Protein AF-A0A968TQR0-F1 (afdb_monomer_lite)

Radius of gyration: 17.79 Å; chains: 1; bounding box: 45×42×53 Å

Foldseek 3Di:
DPPPQDWDWDCDDPLHIDIAGDPPSVVCVVVVCVVVPDDPDPDDDPVVVQVVQQVVCVVVVPPDGPVVVVLVQLCCVCQVVVDDLCVSQRSVSHHSVVSCVVNVVVCDPVSVVVSVVVLVPDPPRDDDD

Secondary structure (DSSP, 8-state):
------PEEE--STT--EEE--SSHHHHHHTTGGG--------SSHHHHHHHHHHHHHHTT-SS-THHHHHHHHHIIIIIS---HHHHHHHHT--HHHHHHHHGGG--HHHHHHHHHHHHT-TTPPPP-

pLDDT: mean 87.0, std 8.93, range [37.62, 97.31]

Sequence (129 aa):
MGSEILVARVTDGKTGAREVYPFYPEWVDRWQLWNKELPNLTARINQDYGERVARAFKRAGVPFAPYNLRHAYAIRISVVFKLPVAVAAAFMGHSPTVHWQTYNRWISQELHQRVYDGVLQNLDRPLSP

Structure (mmCIF, N/CA/C/O backbone):
data_AF-A0A968TQR0-F1
#
_entry.id   AF-A0A968TQR0-F1
#
loop_
_atom_site.group_PDB
_atom_site.id
_atom_site.type_symbol
_atom_site.label_atom_id
_atom_site.label_alt_id
_atom_site.label_comp_id
_atom_site.label_asym_id
_atom_site.label_entity_id
_atom_site.label_seq_id
_atom_site.pdbx_PDB_ins_code
_atom_site.Cartn_x
_atom_site.Cartn_y
_atom_site.Cartn_z
_atom_site.occupancy
_atom_site.B_iso_or_equiv
_atom_site.auth_seq_id
_atom_site.auth_comp_id
_atom_site.auth_asym_id
_atom_site.auth_atom_id
_atom_site.pdbx_PDB_model_num
ATOM 1 N N . MET A 1 1 ? -2.521 -28.435 2.497 1.00 37.62 1 MET A N 1
ATOM 2 C CA . MET A 1 1 ? -1.162 -27.854 2.498 1.00 37.62 1 MET A CA 1
ATOM 3 C C . MET A 1 1 ? -1.377 -26.355 2.584 1.00 37.62 1 MET A C 1
ATOM 5 O O . MET A 1 1 ? -2.015 -25.828 1.684 1.00 37.62 1 MET A O 1
ATOM 9 N N . GLY A 1 2 ? -1.071 -25.724 3.720 1.00 45.69 2 GLY A N 1
ATOM 10 C CA . GLY A 1 2 ? -1.377 -24.303 3.919 1.00 45.69 2 GLY A CA 1
ATOM 11 C C . GLY A 1 2 ? -0.665 -23.491 2.847 1.00 45.69 2 GLY A C 1
ATOM 12 O O . GLY A 1 2 ? 0.558 -23.547 2.776 1.00 45.69 2 GLY A O 1
ATOM 13 N N . SER A 1 3 ? -1.417 -22.832 1.968 1.00 56.38 3 SER A N 1
ATOM 14 C CA . SER A 1 3 ? -0.853 -21.958 0.945 1.00 56.38 3 SER A CA 1
ATOM 15 C C . SER A 1 3 ? -0.134 -20.823 1.664 1.00 56.38 3 SER A C 1
ATOM 17 O O . SER A 1 3 ? -0.777 -19.950 2.249 1.00 56.38 3 SER A O 1
ATOM 19 N N . GLU A 1 4 ? 1.193 -20.880 1.690 1.00 71.44 4 GLU A N 1
ATOM 20 C CA . GLU A 1 4 ? 2.019 -19.799 2.205 1.00 71.44 4 GLU A CA 1
ATOM 21 C C . GLU A 1 4 ? 1.687 -18.546 1.388 1.00 71.44 4 GLU A C 1
ATOM 23 O O . GLU A 1 4 ? 1.844 -18.520 0.166 1.00 71.44 4 GLU A O 1
ATOM 28 N N . ILE A 1 5 ? 1.109 -17.538 2.045 1.00 77.50 5 ILE A N 1
ATOM 29 C CA . ILE A 1 5 ? 0.674 -16.317 1.370 1.00 77.50 5 ILE A CA 1
ATOM 30 C C . ILE A 1 5 ? 1.921 -15.641 0.805 1.00 77.50 5 ILE A C 1
ATOM 32 O O . ILE A 1 5 ? 2.852 -15.331 1.546 1.00 77.50 5 ILE A O 1
ATOM 36 N N . LEU A 1 6 ? 1.942 -15.379 -0.504 1.00 87.06 6 LEU A N 1
ATOM 37 C CA . LEU A 1 6 ? 3.052 -14.655 -1.112 1.00 87.06 6 LEU A CA 1
ATOM 38 C C . LEU A 1 6 ? 3.046 -13.200 -0.629 1.00 87.06 6 LEU A C 1
ATOM 40 O O . LEU A 1 6 ? 2.184 -12.404 -1.008 1.00 87.06 6 LEU A O 1
ATOM 44 N N . VAL A 1 7 ? 4.036 -12.849 0.187 1.00 90.44 7 VAL A N 1
ATOM 45 C CA . VAL A 1 7 ? 4.229 -11.499 0.726 1.00 90.44 7 VAL A CA 1
ATOM 46 C C . VAL A 1 7 ? 5.345 -10.791 -0.036 1.00 90.44 7 VAL A C 1
ATOM 48 O O . VAL A 1 7 ? 6.428 -11.338 -0.253 1.00 90.44 7 VAL A O 1
ATOM 51 N N . ALA A 1 8 ? 5.102 -9.541 -0.436 1.00 90.75 8 ALA A N 1
ATOM 52 C CA . ALA A 1 8 ? 6.129 -8.727 -1.070 1.00 90.75 8 ALA A CA 1
ATOM 53 C C . ALA A 1 8 ? 7.046 -8.121 0.000 1.00 90.75 8 ALA A C 1
ATOM 55 O O . ALA A 1 8 ? 6.617 -7.301 0.814 1.00 90.75 8 ALA A O 1
ATOM 56 N N . ARG A 1 9 ? 8.327 -8.498 -0.016 1.00 91.69 9 ARG A N 1
ATOM 57 C CA . ARG A 1 9 ? 9.339 -7.942 0.887 1.00 91.69 9 ARG A CA 1
ATOM 58 C C . ARG A 1 9 ? 10.068 -6.784 0.220 1.00 91.69 9 ARG A C 1
ATOM 60 O O . ARG A 1 9 ? 10.772 -6.968 -0.769 1.00 91.69 9 ARG A O 1
ATOM 67 N N . VAL A 1 10 ? 9.927 -5.593 0.787 1.00 90.94 10 VAL A N 1
ATOM 68 C CA . VAL A 1 10 ? 10.749 -4.437 0.425 1.00 90.94 10 VAL A CA 1
ATOM 69 C C . VAL A 1 10 ? 11.997 -4.484 1.293 1.00 90.94 10 VAL A C 1
ATOM 71 O O . VAL A 1 10 ? 11.893 -4.452 2.517 1.00 90.94 10 VAL A O 1
ATOM 74 N N . THR A 1 11 ? 13.166 -4.605 0.671 1.00 89.19 11 THR A N 1
ATOM 75 C CA . THR A 1 11 ? 14.444 -4.805 1.374 1.00 89.19 11 THR A CA 1
ATOM 76 C C . THR A 1 11 ? 15.242 -3.523 1.572 1.00 89.19 11 THR A C 1
ATOM 78 O O . THR A 1 11 ? 16.122 -3.497 2.422 1.00 89.19 11 THR A O 1
ATOM 81 N N . ASP A 1 12 ? 14.940 -2.473 0.808 1.00 81.19 12 ASP A N 1
ATOM 82 C CA . ASP A 1 12 ? 15.673 -1.208 0.824 1.00 81.19 12 ASP A CA 1
ATOM 83 C C . ASP A 1 12 ? 14.733 -0.009 0.587 1.00 81.19 12 ASP A C 1
ATOM 85 O O . ASP A 1 12 ? 13.627 -0.144 0.048 1.00 81.19 12 ASP A O 1
ATOM 89 N N . GLY A 1 13 ? 15.164 1.176 1.016 1.00 80.88 13 GLY A N 1
ATOM 90 C CA . GLY A 1 13 ? 14.457 2.442 0.872 1.00 80.88 13 GLY A CA 1
ATOM 91 C C . GLY A 1 13 ? 14.548 3.333 2.112 1.00 80.88 13 GLY A C 1
ATOM 92 O O . GLY A 1 13 ? 14.951 2.913 3.192 1.00 80.88 13 GLY A O 1
ATOM 93 N N . LYS A 1 14 ? 14.093 4.586 1.967 1.00 81.69 14 LYS A N 1
ATOM 94 C CA . LYS A 1 14 ? 14.182 5.632 3.009 1.00 81.69 14 LYS A CA 1
ATOM 95 C C . LYS A 1 14 ? 13.545 5.259 4.353 1.00 81.69 14 LYS A C 1
ATOM 97 O O . LYS A 1 14 ? 13.873 5.869 5.361 1.00 81.69 14 LYS A O 1
ATOM 102 N N . THR A 1 15 ? 12.605 4.318 4.356 1.00 84.88 15 THR A N 1
ATOM 103 C CA . THR A 1 15 ? 11.826 3.923 5.538 1.00 84.88 15 THR A CA 1
ATOM 104 C C . THR A 1 15 ? 12.099 2.491 5.989 1.00 84.88 15 THR A C 1
ATOM 106 O O . THR A 1 15 ? 11.341 1.943 6.782 1.00 84.88 15 THR A O 1
ATOM 109 N N . GLY A 1 16 ? 13.202 1.904 5.513 1.00 86.81 16 GLY A N 1
ATOM 110 C CA . GLY A 1 16 ? 13.655 0.583 5.924 1.00 86.81 16 GLY A CA 1
ATOM 111 C C . GLY A 1 16 ? 12.880 -0.572 5.293 1.00 86.81 16 GLY A C 1
ATOM 112 O O . GLY A 1 16 ? 11.965 -0.398 4.472 1.00 86.81 16 GLY A O 1
ATOM 113 N N . ALA A 1 17 ? 13.300 -1.776 5.678 1.00 92.19 17 ALA A N 1
ATOM 114 C CA . ALA A 1 17 ? 12.711 -3.016 5.208 1.00 92.19 17 ALA A CA 1
ATOM 115 C C . ALA A 1 17 ? 11.314 -3.230 5.802 1.00 92.19 17 ALA A C 1
ATOM 117 O O . ALA A 1 17 ? 11.059 -2.901 6.960 1.00 92.19 17 ALA A O 1
ATOM 118 N N . ARG A 1 18 ? 10.408 -3.794 5.005 1.00 92.50 18 ARG A N 1
ATOM 119 C CA . ARG A 1 18 ? 9.033 -4.089 5.423 1.00 92.50 18 ARG A CA 1
ATOM 120 C C . ARG A 1 18 ? 8.398 -5.154 4.548 1.00 92.50 18 ARG A C 1
ATOM 122 O O . ARG A 1 18 ? 8.805 -5.376 3.407 1.00 92.50 18 ARG A O 1
ATOM 129 N N . GLU A 1 19 ? 7.350 -5.745 5.084 1.00 92.88 19 GLU A N 1
ATOM 130 C CA . GLU A 1 19 ? 6.492 -6.686 4.385 1.00 92.88 19 GLU A CA 1
ATOM 131 C C . GLU A 1 19 ? 5.202 -6.002 3.941 1.00 92.88 19 GLU A C 1
ATOM 133 O O . GLU A 1 19 ? 4.611 -5.201 4.668 1.00 92.88 19 GLU A O 1
ATOM 138 N N . VAL A 1 20 ? 4.780 -6.308 2.718 1.00 92.44 20 VAL A N 1
ATOM 139 C CA . VAL A 1 20 ? 3.566 -5.780 2.106 1.00 92.44 20 VAL A CA 1
ATOM 140 C C . VAL A 1 20 ? 2.673 -6.960 1.751 1.00 92.44 20 VAL A C 1
ATOM 142 O O . VAL A 1 20 ? 2.974 -7.741 0.846 1.00 92.44 20 VAL A O 1
ATOM 145 N N . TYR A 1 21 ? 1.585 -7.090 2.502 1.00 93.19 21 TYR A N 1
ATOM 146 C CA . TYR A 1 21 ? 0.672 -8.222 2.424 1.00 93.19 21 TYR A CA 1
ATOM 147 C C . TYR A 1 21 ? -0.373 -8.033 1.314 1.00 93.19 21 TYR A C 1
ATOM 149 O O . TYR A 1 21 ? -0.858 -6.918 1.098 1.00 93.19 21 TYR A O 1
ATOM 157 N N . PRO A 1 22 ? -0.775 -9.105 0.614 1.00 91.94 22 PRO A N 1
ATOM 158 C CA . PRO A 1 22 ? -1.880 -9.031 -0.326 1.00 91.94 22 PRO A CA 1
ATOM 159 C C . PRO A 1 22 ? -3.211 -8.996 0.434 1.00 91.94 22 PRO A C 1
ATOM 161 O O . PRO A 1 22 ? -3.645 -9.982 1.018 1.00 91.94 22 PRO A O 1
ATOM 164 N N . PHE A 1 23 ? -3.915 -7.868 0.367 1.00 92.06 23 PHE A N 1
ATOM 165 C CA . PHE A 1 23 ? -5.287 -7.724 0.882 1.00 92.06 23 PHE A CA 1
ATOM 166 C C . PHE A 1 23 ? -6.347 -8.187 -0.131 1.00 92.06 23 PHE A C 1
ATOM 168 O O . PHE A 1 23 ? -7.383 -7.551 -0.273 1.00 92.06 23 PHE A O 1
ATOM 175 N N . TYR A 1 24 ? -5.998 -9.236 -0.877 1.00 92.69 24 TYR A N 1
ATOM 176 C CA . TYR A 1 24 ? -6.795 -10.083 -1.772 1.00 92.69 24 TYR A CA 1
ATOM 177 C C . TYR A 1 24 ? -5.868 -11.241 -2.187 1.00 92.69 24 TYR A C 1
ATOM 179 O O . TYR A 1 24 ? -5.251 -11.180 -3.257 1.00 92.69 24 TYR A O 1
ATOM 187 N N . PRO A 1 25 ? -5.630 -12.230 -1.304 1.00 90.69 25 PRO A N 1
ATOM 188 C CA . PRO A 1 25 ? -4.699 -13.325 -1.580 1.00 90.69 25 PRO A CA 1
ATOM 189 C C . PRO A 1 25 ? -5.073 -14.102 -2.850 1.00 90.69 25 PRO A C 1
ATOM 191 O O . PRO A 1 25 ? -4.187 -14.550 -3.565 1.00 90.69 25 PRO A O 1
ATOM 194 N N . GLU A 1 26 ? -6.347 -14.136 -3.235 1.00 92.75 26 GLU A N 1
ATOM 195 C CA . GLU A 1 26 ? -6.810 -14.749 -4.479 1.00 92.75 26 GLU A CA 1
ATOM 196 C C . GLU A 1 26 ? -6.251 -14.080 -5.752 1.00 92.75 26 GLU A C 1
ATOM 198 O O . GLU A 1 26 ? -6.270 -14.675 -6.830 1.00 92.75 26 GLU A O 1
ATOM 203 N N . TRP A 1 27 ? -5.743 -12.842 -5.670 1.00 92.00 27 TRP A N 1
ATOM 204 C CA . TRP A 1 27 ? -5.029 -12.210 -6.788 1.00 92.00 27 TRP A CA 1
ATOM 205 C C . TRP A 1 27 ? -3.637 -12.808 -6.986 1.00 92.00 27 TRP A C 1
ATOM 207 O O . TRP A 1 27 ? -3.164 -12.869 -8.121 1.00 92.00 27 TRP A O 1
ATOM 217 N N . VAL A 1 28 ? -2.998 -13.270 -5.905 1.00 90.50 28 VAL A N 1
ATOM 218 C CA . VAL A 1 28 ? -1.732 -14.011 -5.980 1.00 90.50 28 VAL A CA 1
ATOM 219 C C . VAL A 1 28 ? -1.942 -15.277 -6.799 1.00 90.50 28 VAL A C 1
ATOM 221 O O . VAL A 1 28 ? -1.164 -15.529 -7.719 1.00 90.50 28 VAL A O 1
ATOM 224 N N . ASP A 1 29 ? -3.028 -16.000 -6.516 1.00 90.12 29 ASP A N 1
ATOM 225 C CA . ASP A 1 29 ? -3.395 -17.225 -7.225 1.00 90.12 29 ASP A CA 1
ATOM 226 C C . ASP A 1 29 ? -3.761 -16.960 -8.680 1.00 90.12 29 ASP A C 1
ATOM 228 O O . ASP A 1 29 ? -3.209 -17.572 -9.595 1.00 90.12 29 ASP A O 1
ATOM 232 N N . ARG A 1 30 ? -4.656 -15.992 -8.910 1.00 92.69 30 ARG A N 1
ATOM 233 C CA . ARG A 1 30 ? -5.154 -15.649 -10.247 1.00 92.69 30 ARG A CA 1
ATOM 234 C C . ARG A 1 30 ? -4.039 -15.250 -11.209 1.00 92.69 30 ARG A C 1
ATOM 236 O O . ARG A 1 30 ? -4.136 -15.541 -12.397 1.00 92.69 30 ARG A O 1
ATOM 243 N N . TRP A 1 31 ? -3.026 -14.545 -10.717 1.00 90.31 31 TRP A N 1
ATOM 244 C CA . TRP A 1 31 ? -1.908 -14.069 -11.533 1.00 90.31 31 TRP A CA 1
ATOM 245 C C . TRP A 1 31 ? -0.645 -14.912 -11.376 1.00 90.31 31 TRP A C 1
ATOM 247 O O . TRP A 1 31 ? 0.386 -14.546 -11.932 1.00 90.31 31 TRP A O 1
ATOM 257 N N . GLN A 1 32 ? -0.718 -16.014 -10.622 1.00 91.88 32 GLN A N 1
ATOM 258 C CA . GLN A 1 32 ? 0.388 -16.939 -10.377 1.00 91.88 32 GLN A CA 1
ATOM 259 C C . GLN A 1 32 ? 1.686 -16.219 -9.984 1.00 91.88 32 GLN A C 1
ATOM 261 O O . GLN A 1 32 ? 2.767 -16.492 -10.507 1.00 91.88 32 GLN A O 1
ATOM 266 N N . LEU A 1 33 ? 1.587 -15.255 -9.062 1.00 89.50 33 LEU A N 1
ATOM 267 C CA . LEU A 1 33 ? 2.684 -14.320 -8.778 1.00 89.50 33 LEU A CA 1
ATOM 268 C C . LEU A 1 33 ? 3.950 -15.004 -8.224 1.00 89.50 33 LEU A C 1
ATOM 270 O O . LEU A 1 33 ? 5.034 -14.417 -8.261 1.00 89.50 33 LEU A O 1
ATOM 274 N N . TRP A 1 34 ? 3.847 -16.250 -7.751 1.00 89.75 34 TRP A N 1
ATOM 275 C CA . TRP A 1 34 ? 4.991 -17.074 -7.345 1.00 89.75 34 TRP A CA 1
ATOM 276 C C . TRP A 1 34 ? 5.940 -17.414 -8.501 1.00 89.75 34 TRP A C 1
ATOM 278 O O . TRP A 1 34 ? 7.120 -17.651 -8.245 1.00 89.75 34 TRP A O 1
ATOM 288 N N . ASN A 1 35 ? 5.471 -17.377 -9.755 1.00 90.75 35 ASN A N 1
ATOM 289 C CA . ASN A 1 35 ? 6.307 -17.607 -10.938 1.00 90.75 35 ASN A CA 1
ATOM 290 C C . ASN A 1 35 ? 7.340 -16.486 -11.152 1.00 90.75 35 ASN A C 1
ATOM 292 O O . ASN A 1 35 ? 8.348 -16.706 -11.816 1.00 90.75 35 ASN A O 1
ATOM 296 N N . LYS A 1 36 ? 7.118 -15.295 -10.567 1.00 86.44 36 LYS A N 1
ATOM 297 C CA . LYS A 1 36 ? 8.023 -14.131 -10.643 1.00 86.44 36 LYS A CA 1
ATOM 298 C C . LYS A 1 36 ? 8.457 -13.792 -12.076 1.00 86.44 36 LYS A C 1
ATOM 300 O O . LYS A 1 36 ? 9.627 -13.501 -12.323 1.00 86.44 36 LYS A O 1
ATOM 305 N N . GLU A 1 37 ? 7.510 -13.772 -13.011 1.00 88.94 37 GLU A N 1
ATOM 306 C CA . GLU A 1 37 ? 7.733 -13.303 -14.384 1.00 88.94 37 GLU A CA 1
ATOM 307 C C . GLU A 1 37 ? 7.932 -11.778 -14.406 1.00 88.94 37 GLU A C 1
ATOM 309 O O . GLU A 1 37 ? 7.029 -10.990 -14.690 1.00 88.94 37 GLU A O 1
ATOM 314 N N . LEU A 1 38 ? 9.129 -11.342 -14.014 1.00 84.44 38 LEU A N 1
ATOM 315 C CA . LEU A 1 38 ? 9.484 -9.933 -13.910 1.00 84.44 38 LEU A CA 1
ATOM 316 C C . LEU A 1 38 ? 10.058 -9.421 -15.240 1.00 84.44 38 LEU A C 1
ATOM 318 O O . LEU A 1 38 ? 10.828 -10.126 -15.897 1.00 84.44 38 LEU A O 1
ATOM 322 N N . PRO A 1 39 ? 9.748 -8.173 -15.639 1.00 82.88 39 PRO A N 1
ATOM 323 C CA . PRO A 1 39 ? 10.393 -7.563 -16.793 1.00 82.88 39 PRO A CA 1
ATOM 324 C C . PRO A 1 39 ? 11.891 -7.386 -16.525 1.00 82.88 39 PRO A C 1
ATOM 326 O O . PRO A 1 39 ? 12.306 -7.189 -15.383 1.00 82.88 39 PRO A O 1
ATOM 329 N N . ASN A 1 40 ? 12.708 -7.378 -17.580 1.00 83.38 40 ASN A N 1
ATOM 330 C CA . ASN A 1 40 ? 14.142 -7.139 -17.431 1.00 83.38 40 ASN A CA 1
ATOM 331 C C . ASN A 1 40 ? 14.405 -5.730 -16.856 1.00 83.38 40 ASN A C 1
ATOM 333 O O . ASN A 1 40 ? 14.125 -4.706 -17.492 1.00 83.38 40 ASN A O 1
ATOM 337 N N . LEU A 1 41 ? 14.920 -5.682 -15.628 1.00 80.38 41 LEU A N 1
ATOM 338 C CA . LEU A 1 41 ? 15.134 -4.458 -14.863 1.00 80.38 41 LEU A CA 1
ATOM 339 C C . LEU A 1 41 ? 16.509 -3.867 -15.199 1.00 80.38 41 LEU A C 1
ATOM 341 O O . LEU A 1 41 ? 17.515 -4.225 -14.602 1.00 80.38 41 LEU A O 1
ATOM 345 N N . THR A 1 42 ? 16.561 -2.943 -16.164 1.00 83.94 42 THR A N 1
ATOM 346 C CA . THR A 1 42 ? 17.825 -2.290 -16.578 1.00 83.94 42 THR A CA 1
ATOM 347 C C . THR A 1 42 ? 17.994 -0.857 -16.060 1.00 83.94 42 THR A C 1
ATOM 349 O O . THR A 1 42 ? 18.901 -0.142 -16.485 1.00 83.94 42 THR A O 1
ATOM 352 N N . ALA A 1 43 ? 17.106 -0.397 -15.179 1.00 85.44 43 ALA A N 1
ATOM 353 C CA . ALA A 1 43 ? 17.185 0.932 -14.576 1.00 85.44 43 ALA A CA 1
ATOM 354 C C . ALA A 1 43 ? 18.183 0.957 -13.406 1.00 85.44 43 ALA A C 1
ATOM 356 O O . ALA A 1 43 ? 18.303 -0.012 -12.657 1.00 85.44 43 ALA A O 1
ATOM 357 N N . ARG A 1 44 ? 18.894 2.080 -13.244 1.00 83.94 44 ARG A N 1
ATOM 358 C CA . ARG A 1 44 ? 19.928 2.240 -12.202 1.00 83.94 44 ARG A CA 1
ATOM 359 C C . ARG A 1 44 ? 19.452 3.046 -10.998 1.00 83.94 44 ARG A C 1
ATOM 361 O O . ARG A 1 44 ? 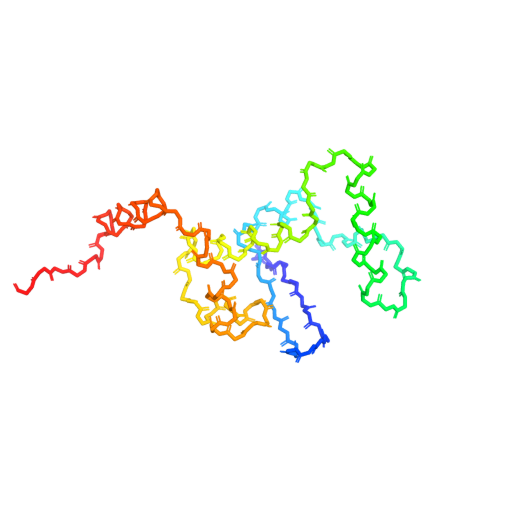19.987 2.876 -9.910 1.00 83.94 44 ARG A O 1
ATOM 368 N N . ILE A 1 45 ? 18.444 3.899 -11.185 1.00 88.81 45 ILE A N 1
ATOM 369 C CA . ILE A 1 45 ? 17.862 4.730 -10.127 1.00 88.81 45 ILE A CA 1
ATOM 370 C C . ILE A 1 45 ? 16.340 4.566 -10.070 1.00 88.81 45 ILE A C 1
ATOM 372 O O . ILE A 1 45 ? 15.688 4.303 -11.080 1.00 88.81 45 ILE A O 1
ATOM 376 N N . ASN A 1 46 ? 15.755 4.762 -8.885 1.00 86.25 46 ASN A N 1
ATOM 377 C CA . ASN A 1 46 ? 14.311 4.602 -8.642 1.00 86.25 46 ASN A CA 1
ATOM 378 C C . ASN A 1 46 ? 13.426 5.473 -9.550 1.00 86.25 46 ASN A C 1
ATOM 380 O O . ASN A 1 46 ? 12.315 5.074 -9.898 1.00 86.25 46 ASN A O 1
ATOM 384 N N . GLN A 1 47 ? 13.919 6.644 -9.958 1.00 88.69 47 GLN A N 1
ATOM 385 C CA . GLN A 1 47 ? 13.206 7.536 -10.872 1.00 88.69 47 GLN A CA 1
ATOM 386 C C . GLN A 1 47 ? 12.973 6.885 -12.245 1.00 88.69 47 GLN A C 1
ATOM 388 O O . GLN A 1 47 ? 11.849 6.914 -12.746 1.00 88.69 47 GLN A O 1
ATOM 393 N N . ASP A 1 48 ? 13.990 6.223 -12.804 1.00 91.12 48 ASP A N 1
ATOM 394 C CA . ASP A 1 48 ? 13.898 5.535 -14.097 1.00 91.12 48 ASP A CA 1
ATOM 395 C C . ASP A 1 48 ? 12.880 4.393 -14.052 1.00 91.12 48 ASP A C 1
ATOM 397 O O . ASP A 1 48 ? 12.138 4.174 -15.011 1.00 91.12 48 ASP A O 1
ATOM 401 N N . TYR A 1 49 ? 12.823 3.663 -12.931 1.00 89.44 49 TYR A N 1
ATOM 402 C CA . TYR A 1 49 ? 11.807 2.633 -12.719 1.00 89.44 49 TYR A CA 1
ATOM 403 C C . TYR A 1 49 ? 10.402 3.235 -12.790 1.00 89.44 49 TYR A C 1
ATOM 405 O O . TYR A 1 49 ? 9.563 2.743 -13.545 1.00 89.44 49 TYR A O 1
ATOM 413 N N . GLY A 1 50 ? 10.161 4.330 -12.062 1.00 90.25 50 GLY A N 1
ATOM 414 C CA . GLY A 1 50 ? 8.873 5.026 -12.074 1.00 90.25 50 GLY A CA 1
ATOM 415 C C . GLY A 1 50 ? 8.467 5.486 -13.475 1.00 90.25 50 GLY A C 1
ATOM 416 O O . GLY A 1 50 ? 7.343 5.229 -13.915 1.00 90.25 50 GLY A O 1
ATOM 417 N N . GLU A 1 51 ? 9.393 6.100 -14.212 1.00 91.31 51 GLU A N 1
ATOM 418 C CA . GLU A 1 51 ? 9.132 6.575 -15.569 1.00 91.31 51 GLU A CA 1
ATOM 419 C C . GLU A 1 51 ? 8.825 5.425 -16.541 1.00 91.31 51 GLU A C 1
ATOM 421 O O . GLU A 1 51 ? 7.876 5.496 -17.328 1.00 91.31 51 GLU A O 1
ATOM 426 N N . ARG A 1 52 ? 9.589 4.330 -16.483 1.00 92.12 52 ARG A N 1
ATOM 427 C CA . ARG A 1 52 ? 9.382 3.166 -17.357 1.00 92.12 52 ARG A CA 1
ATOM 428 C C . ARG A 1 52 ? 8.034 2.498 -17.118 1.00 92.12 52 ARG A C 1
ATOM 430 O O . ARG A 1 52 ? 7.366 2.148 -18.093 1.00 92.12 52 ARG A O 1
ATOM 437 N N . VAL A 1 53 ? 7.615 2.366 -15.859 1.00 92.56 53 VAL A N 1
ATOM 438 C CA . VAL A 1 53 ? 6.290 1.828 -15.514 1.00 92.56 53 VAL A CA 1
ATOM 439 C C . VAL A 1 53 ? 5.189 2.759 -16.030 1.00 92.56 53 VAL A C 1
ATOM 441 O O . VAL A 1 53 ? 4.238 2.288 -16.651 1.00 92.56 53 VAL A O 1
ATOM 444 N N . ALA A 1 54 ? 5.336 4.080 -15.878 1.00 93.56 54 ALA A N 1
ATOM 445 C CA . ALA A 1 54 ? 4.371 5.044 -16.412 1.00 93.56 54 ALA A CA 1
ATOM 446 C C . ALA A 1 54 ? 4.249 4.962 -17.946 1.00 93.56 54 ALA A C 1
ATOM 448 O O . ALA A 1 54 ? 3.142 4.932 -18.487 1.00 93.56 54 ALA A O 1
ATOM 449 N N . ARG A 1 55 ? 5.377 4.845 -18.662 1.00 93.56 55 ARG A N 1
ATOM 450 C CA . ARG A 1 55 ? 5.383 4.635 -20.120 1.00 93.56 55 ARG A CA 1
ATOM 451 C C . ARG A 1 55 ? 4.729 3.306 -20.509 1.00 93.56 55 ARG A C 1
ATOM 453 O O . ARG A 1 55 ? 4.020 3.264 -21.510 1.00 93.56 55 ARG A O 1
ATOM 460 N N . ALA A 1 56 ? 4.951 2.234 -19.745 1.00 93.00 56 ALA A N 1
ATOM 461 C CA . ALA A 1 56 ? 4.318 0.938 -19.988 1.00 93.00 56 ALA A CA 1
ATOM 462 C C . ALA A 1 56 ? 2.791 1.010 -19.841 1.00 93.00 56 ALA A C 1
ATOM 464 O O . ALA A 1 56 ? 2.084 0.535 -20.724 1.00 93.00 56 ALA A O 1
ATOM 465 N N . PHE A 1 57 ? 2.290 1.684 -18.802 1.00 95.50 57 PHE A N 1
ATOM 466 C CA . PHE A 1 57 ? 0.854 1.915 -18.604 1.00 95.50 57 PHE A CA 1
ATOM 467 C C . PHE A 1 57 ? 0.239 2.674 -19.777 1.00 95.50 57 PHE A C 1
ATOM 469 O O . PHE A 1 57 ? -0.787 2.259 -20.310 1.00 95.50 57 PHE A O 1
ATOM 476 N N . LYS A 1 58 ? 0.913 3.737 -20.235 1.00 95.69 58 LYS A N 1
ATOM 477 C CA . LYS A 1 58 ? 0.469 4.506 -21.401 1.00 95.69 58 LYS A CA 1
ATOM 478 C C . LYS A 1 58 ? 0.411 3.646 -22.667 1.00 95.69 58 LYS A C 1
ATOM 480 O O . LYS A 1 58 ? -0.581 3.707 -23.382 1.00 95.69 58 LYS A O 1
ATOM 485 N N . ARG A 1 59 ? 1.442 2.833 -22.940 1.00 96.06 59 ARG A N 1
ATOM 486 C CA . ARG A 1 59 ? 1.451 1.914 -24.098 1.00 96.06 59 ARG A CA 1
ATOM 487 C C . ARG A 1 59 ? 0.337 0.870 -24.027 1.00 96.06 59 ARG A C 1
ATOM 489 O O . ARG A 1 59 ? -0.209 0.514 -25.060 1.00 96.06 59 ARG A O 1
ATOM 496 N N . ALA A 1 60 ? 0.010 0.405 -22.826 1.00 96.00 60 ALA A N 1
ATOM 497 C CA . ALA A 1 60 ? -1.065 -0.551 -22.587 1.00 96.00 60 ALA A CA 1
ATOM 498 C C . ALA A 1 60 ? -2.469 0.091 -22.550 1.00 96.00 60 ALA A C 1
ATOM 500 O O . ALA A 1 60 ? -3.442 -0.609 -22.294 1.00 96.00 60 ALA A O 1
ATOM 501 N N . GLY A 1 61 ? -2.594 1.407 -22.770 1.00 97.25 61 GLY A N 1
ATOM 502 C CA . GLY A 1 61 ? -3.884 2.104 -22.746 1.00 97.25 61 GLY A CA 1
ATOM 503 C C . GLY A 1 61 ? -4.524 2.197 -21.356 1.00 97.25 61 GLY A C 1
ATOM 504 O O . GLY A 1 61 ? -5.730 2.406 -21.250 1.00 97.25 61 GLY A O 1
ATOM 505 N N . VAL A 1 62 ? -3.746 2.041 -20.281 1.00 97.31 62 VAL A N 1
ATOM 506 C CA . VAL A 1 62 ? -4.267 2.113 -18.910 1.00 97.31 62 VAL A CA 1
ATOM 507 C C . VAL A 1 62 ? -4.656 3.564 -18.590 1.00 97.31 62 VAL A C 1
ATOM 509 O O . VAL A 1 62 ? -3.806 4.453 -18.695 1.00 97.31 62 VAL A O 1
ATOM 512 N N . PRO A 1 63 ? -5.902 3.839 -18.157 1.00 96.12 63 PRO A N 1
ATOM 513 C CA . PRO A 1 63 ? -6.424 5.205 -18.042 1.00 96.12 63 PRO A CA 1
ATOM 514 C C . PRO A 1 63 ? -5.989 5.934 -16.758 1.00 96.12 63 PRO A C 1
ATOM 516 O O . PRO A 1 63 ? -6.550 6.967 -16.403 1.00 96.12 63 PRO A O 1
ATOM 519 N N . PHE A 1 64 ? -5.011 5.405 -16.021 1.00 95.00 64 PHE A N 1
ATOM 520 C CA . PHE A 1 64 ? -4.545 5.972 -14.759 1.00 95.00 64 PHE A CA 1
ATOM 521 C C . PHE A 1 64 ? -3.036 5.804 -14.580 1.00 95.00 64 PHE A C 1
ATOM 523 O O . PHE A 1 64 ? -2.412 4.927 -15.171 1.00 95.00 64 PHE A O 1
ATOM 530 N N . ALA A 1 65 ? -2.438 6.640 -13.730 1.00 93.38 65 ALA A N 1
ATOM 531 C CA . ALA A 1 65 ? -1.017 6.552 -13.415 1.00 93.38 65 ALA A CA 1
ATOM 532 C C . ALA A 1 65 ? -0.722 5.366 -12.473 1.00 93.38 65 ALA A C 1
ATOM 534 O O . ALA A 1 65 ? -1.520 5.101 -11.572 1.00 93.38 65 ALA A O 1
ATOM 535 N N . PRO A 1 66 ? 0.452 4.713 -12.568 1.00 93.94 66 PRO A N 1
ATOM 536 C CA . PRO A 1 66 ? 0.829 3.608 -11.677 1.00 93.94 66 PRO A CA 1
ATOM 537 C C . PRO A 1 66 ? 0.731 3.950 -10.185 1.00 93.94 66 PRO A C 1
ATOM 539 O O . PRO A 1 66 ? 0.352 3.113 -9.369 1.00 93.94 66 PRO A O 1
ATOM 542 N N . TYR A 1 67 ? 1.015 5.204 -9.821 1.00 91.56 67 TYR A N 1
ATOM 543 C CA . TYR A 1 67 ? 0.926 5.677 -8.438 1.00 91.56 67 TYR A CA 1
ATOM 544 C C . TYR A 1 67 ? -0.503 5.591 -7.866 1.00 91.56 67 TYR A C 1
ATOM 546 O O . TYR A 1 67 ? -0.680 5.401 -6.663 1.00 91.56 67 TYR A O 1
ATOM 554 N N . ASN A 1 68 ? -1.534 5.600 -8.718 1.00 92.12 68 ASN A N 1
ATOM 555 C CA . ASN A 1 68 ? -2.918 5.391 -8.292 1.00 92.12 68 ASN A CA 1
ATOM 556 C C . ASN A 1 68 ? -3.150 3.976 -7.746 1.00 92.12 68 ASN A C 1
ATOM 558 O O . ASN A 1 68 ? -3.987 3.811 -6.865 1.00 92.12 68 ASN A O 1
ATOM 562 N N . LEU A 1 69 ? -2.378 2.966 -8.172 1.00 93.25 69 LEU A N 1
ATOM 563 C CA . LEU A 1 69 ? -2.442 1.627 -7.572 1.00 93.25 69 LEU A CA 1
ATOM 564 C C . LEU A 1 69 ? -1.934 1.632 -6.129 1.00 93.25 69 LEU A C 1
ATOM 566 O O . LEU A 1 69 ? -2.520 0.975 -5.268 1.00 93.25 69 LEU A O 1
ATOM 570 N N . ARG A 1 70 ? -0.891 2.424 -5.841 1.00 92.00 70 ARG A N 1
ATOM 571 C CA . ARG A 1 70 ? -0.420 2.645 -4.467 1.00 92.00 70 ARG A CA 1
ATOM 572 C C . ARG A 1 70 ? -1.502 3.328 -3.634 1.00 92.00 70 ARG A C 1
ATOM 574 O O . ARG A 1 70 ? -1.715 2.927 -2.492 1.00 92.00 70 ARG A O 1
ATOM 581 N N . HIS A 1 71 ? -2.212 4.309 -4.198 1.00 90.62 71 HIS A N 1
ATOM 582 C CA . HIS A 1 71 ? -3.348 4.927 -3.513 1.00 90.62 71 HIS A CA 1
ATOM 583 C C . HIS A 1 71 ? -4.499 3.949 -3.262 1.00 90.62 71 HIS A C 1
ATOM 585 O O . HIS A 1 71 ? -4.995 3.871 -2.139 1.00 90.62 71 HIS A O 1
ATOM 591 N N . ALA A 1 72 ? -4.872 3.152 -4.261 1.00 91.31 72 ALA A N 1
ATOM 592 C CA . ALA A 1 72 ? -5.911 2.140 -4.125 1.00 91.31 72 ALA A CA 1
ATOM 593 C C . ALA A 1 72 ? -5.559 1.097 -3.054 1.00 91.31 72 ALA A C 1
ATOM 595 O O . ALA A 1 72 ? -6.426 0.705 -2.278 1.00 91.31 72 ALA A O 1
ATOM 596 N N . TYR A 1 73 ? -4.290 0.681 -2.968 1.00 93.31 73 TYR A N 1
ATOM 597 C CA . TYR A 1 73 ? -3.823 -0.211 -1.908 1.00 93.31 73 TYR A CA 1
ATOM 598 C C . TYR A 1 73 ? -3.980 0.420 -0.517 1.00 93.31 73 TYR A C 1
ATOM 600 O O . TYR A 1 73 ? -4.555 -0.211 0.362 1.00 93.31 73 TYR A O 1
ATOM 608 N N . ALA A 1 74 ? -3.559 1.675 -0.332 1.00 92.25 74 ALA A N 1
ATOM 609 C CA . ALA A 1 74 ? -3.694 2.384 0.943 1.00 92.25 74 ALA A CA 1
ATOM 610 C C . ALA A 1 74 ? -5.147 2.480 1.427 1.00 92.25 74 ALA A C 1
ATOM 612 O O . ALA A 1 74 ? -5.454 2.175 2.578 1.00 92.25 74 ALA A O 1
ATOM 613 N N . ILE A 1 75 ? -6.048 2.884 0.529 1.00 88.62 75 ILE A N 1
ATOM 614 C CA . ILE A 1 75 ? -7.475 3.025 0.832 1.00 88.62 75 ILE A CA 1
ATOM 615 C C . ILE A 1 75 ? -8.081 1.654 1.134 1.00 88.62 75 ILE A C 1
ATOM 617 O O . ILE A 1 75 ? -8.842 1.516 2.089 1.00 88.62 75 ILE A O 1
ATOM 621 N N . ARG A 1 76 ? -7.714 0.624 0.361 1.00 90.75 76 ARG A N 1
ATOM 622 C CA . ARG A 1 76 ? -8.171 -0.748 0.588 1.00 90.75 76 ARG A CA 1
ATOM 623 C C . ARG A 1 76 ? -7.827 -1.208 1.999 1.00 90.75 76 ARG A C 1
ATOM 625 O O . ARG A 1 76 ? -8.730 -1.587 2.737 1.00 90.75 76 ARG A O 1
ATOM 632 N N . ILE A 1 77 ? -6.558 -1.136 2.392 1.00 92.94 77 ILE A N 1
ATOM 633 C CA . ILE A 1 77 ? -6.140 -1.637 3.705 1.00 92.94 77 ILE A CA 1
ATOM 634 C C . ILE A 1 77 ? -6.749 -0.813 4.847 1.00 92.94 77 ILE A C 1
ATOM 636 O O . ILE A 1 77 ? -7.272 -1.387 5.796 1.00 92.94 77 ILE A O 1
ATOM 640 N N . SER A 1 78 ? -6.756 0.521 4.743 1.00 89.19 78 SER A N 1
ATOM 641 C CA . SER A 1 78 ? -7.235 1.391 5.825 1.00 89.19 78 SER A CA 1
ATOM 642 C C . SER A 1 78 ? -8.753 1.415 5.956 1.00 89.19 78 SER A C 1
ATOM 644 O O . SER A 1 78 ? -9.254 1.541 7.067 1.00 89.19 78 SER A O 1
ATOM 646 N N . VAL A 1 79 ? -9.490 1.320 4.848 1.00 83.94 79 VAL A N 1
ATOM 647 C CA . VAL A 1 79 ? -10.935 1.574 4.859 1.00 83.94 79 VAL A CA 1
ATOM 648 C C . VAL A 1 79 ? -11.763 0.340 4.555 1.00 83.94 79 VAL A C 1
ATOM 650 O O . VAL A 1 79 ? -12.709 0.055 5.281 1.00 83.94 79 VAL A O 1
ATOM 653 N N . VAL A 1 80 ? -11.409 -0.412 3.511 1.00 85.75 80 VAL A N 1
ATOM 654 C CA . VAL A 1 80 ? -12.159 -1.625 3.145 1.00 85.75 80 VAL A CA 1
ATOM 655 C C . VAL A 1 80 ? -11.912 -2.719 4.181 1.00 85.75 80 VAL A C 1
ATOM 657 O O . VAL A 1 80 ? -12.858 -3.292 4.708 1.00 85.75 80 VAL A O 1
ATOM 660 N N . PHE A 1 81 ? -10.644 -2.946 4.530 1.00 89.38 81 PHE A N 1
ATOM 661 C CA . PHE A 1 81 ? -10.244 -3.915 5.556 1.00 89.38 81 PHE A CA 1
ATOM 662 C C . PHE A 1 81 ? -10.133 -3.309 6.960 1.00 89.38 81 PHE A C 1
ATOM 664 O O . PHE A 1 81 ? -9.827 -4.026 7.908 1.00 89.38 81 PHE A O 1
ATOM 671 N N . LYS A 1 82 ? -10.419 -2.007 7.104 1.00 87.75 82 LYS A N 1
ATOM 672 C CA . LYS A 1 82 ? -10.529 -1.298 8.390 1.00 87.75 82 LYS A CA 1
ATOM 673 C C . LYS A 1 82 ? -9.283 -1.416 9.284 1.00 87.75 82 LYS A C 1
ATOM 675 O O . LYS A 1 82 ? -9.402 -1.420 10.509 1.00 87.75 82 LYS A O 1
ATOM 680 N N . LEU A 1 83 ? -8.081 -1.508 8.703 1.00 90.62 83 LEU A N 1
ATOM 681 C CA . LEU A 1 83 ? -6.856 -1.538 9.505 1.00 90.62 83 LEU A CA 1
ATOM 682 C C . LEU A 1 83 ? -6.640 -0.201 10.225 1.00 90.62 83 LEU A C 1
ATOM 684 O O . LEU A 1 83 ? -6.837 0.857 9.617 1.00 90.62 83 LEU A O 1
ATOM 688 N N . PRO A 1 84 ? -6.115 -0.220 11.466 1.00 91.06 84 PRO A N 1
ATOM 689 C CA . PRO A 1 84 ? -5.660 0.995 12.123 1.00 91.06 84 PRO A CA 1
ATOM 690 C C . PRO A 1 84 ? -4.658 1.747 11.242 1.00 91.06 84 PRO A C 1
ATOM 692 O O . PRO A 1 84 ? -3.751 1.144 10.660 1.00 91.06 84 PRO A O 1
ATOM 695 N N . VAL A 1 85 ? -4.784 3.076 11.177 1.00 89.62 85 VAL A N 1
ATOM 696 C CA . VAL A 1 85 ? -3.940 3.934 10.322 1.00 89.62 85 VAL A CA 1
ATOM 697 C C . VAL A 1 85 ? -2.450 3.693 10.565 1.00 89.62 85 VAL A C 1
ATOM 699 O O . VAL A 1 85 ? -1.683 3.669 9.610 1.00 89.62 85 VAL A O 1
ATOM 702 N N . ALA A 1 86 ? -2.040 3.457 11.814 1.00 91.31 86 ALA A N 1
ATOM 703 C CA . ALA A 1 86 ? -0.650 3.157 12.147 1.00 91.31 86 ALA A CA 1
ATOM 704 C C . ALA A 1 86 ? -0.144 1.858 11.495 1.00 91.31 86 ALA A C 1
ATOM 706 O O . ALA A 1 86 ? 0.955 1.838 10.943 1.00 91.31 86 ALA A O 1
ATOM 707 N N . VAL A 1 87 ? -0.960 0.799 11.493 1.00 92.62 87 VAL A N 1
ATOM 708 C CA . VAL A 1 87 ? -0.621 -0.490 10.868 1.00 92.62 87 VAL A CA 1
ATOM 709 C C . VAL A 1 87 ? -0.578 -0.343 9.347 1.00 92.62 87 VAL A C 1
ATOM 711 O O . VAL A 1 87 ? 0.385 -0.753 8.701 1.00 92.62 87 VAL A O 1
ATOM 714 N N . ALA A 1 88 ? -1.585 0.317 8.768 1.00 92.94 88 ALA A N 1
ATOM 715 C CA . ALA A 1 88 ? -1.625 0.585 7.334 1.00 92.94 88 ALA A CA 1
ATOM 716 C C . ALA A 1 88 ? -0.423 1.426 6.863 1.00 92.94 88 ALA A C 1
ATOM 718 O O . ALA A 1 88 ? 0.195 1.115 5.843 1.00 92.94 88 ALA A O 1
ATOM 719 N N . ALA A 1 89 ? -0.056 2.460 7.625 1.00 92.38 89 ALA A N 1
ATOM 720 C CA . ALA A 1 89 ? 1.102 3.301 7.351 1.00 92.38 89 ALA A CA 1
ATOM 721 C C . ALA A 1 89 ? 2.410 2.497 7.394 1.00 92.38 89 ALA A C 1
ATOM 723 O O . ALA A 1 89 ? 3.242 2.647 6.495 1.00 92.38 89 ALA A O 1
ATOM 724 N N . ALA A 1 90 ? 2.564 1.594 8.369 1.00 92.06 90 ALA A N 1
ATOM 725 C CA . ALA A 1 90 ? 3.740 0.736 8.496 1.00 92.06 90 ALA A CA 1
ATOM 726 C C . ALA A 1 90 ? 3.946 -0.159 7.261 1.00 92.06 90 ALA A C 1
ATOM 728 O O . ALA A 1 90 ? 5.039 -0.164 6.691 1.00 92.06 90 ALA A O 1
ATOM 729 N N . PHE A 1 91 ? 2.895 -0.819 6.754 1.00 92.44 91 PHE A N 1
ATOM 730 C CA . PHE A 1 91 ? 2.981 -1.607 5.511 1.00 92.44 91 PHE A CA 1
ATOM 731 C C . PHE A 1 91 ? 3.412 -0.774 4.302 1.00 92.44 91 PHE A C 1
ATOM 733 O O . PHE A 1 91 ? 4.076 -1.258 3.385 1.00 92.44 91 PHE A O 1
ATOM 740 N N . MET A 1 92 ? 3.068 0.510 4.285 1.00 91.94 92 MET A N 1
ATOM 741 C CA . MET A 1 92 ? 3.428 1.398 3.187 1.00 91.94 92 MET A CA 1
ATOM 742 C C . MET A 1 92 ? 4.783 2.080 3.372 1.00 91.94 92 MET A C 1
ATOM 744 O O . MET A 1 92 ? 5.283 2.669 2.410 1.00 91.94 92 MET A O 1
ATOM 748 N N . GLY A 1 93 ? 5.402 1.959 4.548 1.00 91.50 93 GLY A N 1
ATOM 749 C CA . GLY A 1 93 ? 6.616 2.685 4.899 1.00 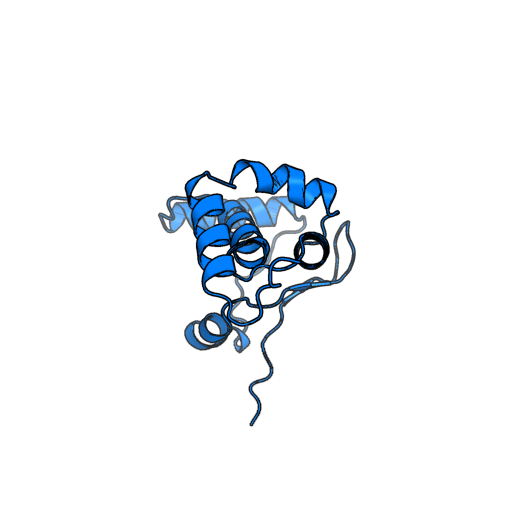91.50 93 GLY A CA 1
ATOM 750 C C . GLY A 1 93 ? 6.350 4.184 5.033 1.00 91.50 93 GLY A C 1
ATOM 751 O O . GLY A 1 93 ? 7.118 4.986 4.507 1.00 91.50 93 GLY A O 1
ATOM 752 N N . HIS A 1 94 ? 5.233 4.553 5.658 1.00 91.19 94 HIS A N 1
ATOM 753 C CA . HIS A 1 94 ? 4.847 5.924 5.985 1.00 91.19 94 HIS A CA 1
ATOM 754 C C . HIS A 1 94 ? 4.812 6.123 7.503 1.00 91.19 94 HIS A C 1
ATOM 756 O O . HIS A 1 94 ? 4.590 5.175 8.254 1.00 91.19 94 HIS A O 1
ATOM 762 N N . SER A 1 95 ? 4.933 7.372 7.958 1.00 91.75 95 SER A N 1
ATOM 763 C CA . SER A 1 95 ? 4.428 7.729 9.286 1.00 91.75 95 SER A CA 1
ATOM 764 C C . SER A 1 95 ? 2.892 7.794 9.262 1.00 91.75 95 SER A C 1
ATOM 766 O O . SER A 1 95 ? 2.314 8.065 8.200 1.00 91.75 95 SER A O 1
ATOM 768 N N . PRO A 1 96 ? 2.205 7.607 10.407 1.00 90.69 96 PRO A N 1
ATOM 769 C CA . PRO A 1 96 ? 0.751 7.751 10.477 1.00 90.69 96 PRO A CA 1
ATOM 770 C C . PRO A 1 96 ? 0.267 9.109 9.953 1.00 90.69 96 PRO A C 1
ATOM 772 O O . PRO A 1 96 ? -0.710 9.165 9.214 1.00 90.69 96 PRO A O 1
ATOM 775 N N . THR A 1 97 ? 0.995 10.189 10.254 1.00 90.62 97 THR A N 1
ATOM 776 C CA . THR A 1 97 ? 0.681 11.545 9.783 1.00 90.62 97 THR A CA 1
ATOM 777 C C . THR A 1 97 ? 0.782 11.671 8.266 1.00 90.62 97 THR A C 1
ATOM 779 O O . THR A 1 97 ? -0.137 12.193 7.643 1.00 90.62 97 THR A O 1
ATOM 782 N N . VAL A 1 98 ? 1.860 11.166 7.650 1.00 89.31 98 VAL A N 1
ATOM 783 C CA . VAL A 1 98 ? 2.033 11.202 6.185 1.00 89.31 98 VAL A CA 1
ATOM 784 C C . VAL A 1 98 ? 0.943 10.387 5.496 1.00 89.31 98 VAL A C 1
ATOM 786 O O . VAL A 1 98 ? 0.359 10.839 4.510 1.00 89.31 98 VAL A O 1
ATOM 789 N N . HIS A 1 99 ? 0.640 9.201 6.028 1.00 89.50 99 HIS A N 1
ATOM 790 C CA . HIS A 1 99 ? -0.439 8.358 5.520 1.00 89.50 99 HIS A CA 1
ATOM 791 C C . HIS A 1 99 ? -1.777 9.093 5.606 1.00 89.50 99 HIS A C 1
ATOM 793 O O . HIS A 1 99 ? -2.476 9.236 4.607 1.00 89.50 99 HIS A O 1
ATOM 799 N N . TRP A 1 100 ? -2.097 9.646 6.774 1.00 85.56 100 TRP A N 1
ATOM 800 C CA . TRP A 1 100 ? -3.324 10.400 6.980 1.00 85.56 100 TRP A CA 1
ATOM 801 C C . TRP A 1 100 ? -3.429 11.597 6.028 1.00 85.56 100 TRP A C 1
ATOM 803 O O . TRP A 1 100 ? -4.400 11.688 5.289 1.00 85.56 100 TRP A O 1
ATOM 813 N N . GLN A 1 101 ? -2.413 12.458 5.935 1.00 86.62 101 GLN A N 1
ATOM 814 C CA . GLN A 1 101 ? -2.432 13.620 5.034 1.00 86.62 101 GLN A CA 1
ATOM 815 C C . GLN A 1 101 ? -2.603 13.229 3.559 1.00 86.62 101 GLN A C 1
ATOM 817 O O . GLN A 1 101 ? -3.320 13.897 2.815 1.00 86.62 101 GLN A O 1
ATOM 822 N N . THR A 1 102 ? -1.975 12.130 3.135 1.00 84.06 102 THR A N 1
ATOM 823 C CA . THR A 1 102 ? -2.018 11.670 1.739 1.00 84.06 102 THR A CA 1
ATOM 824 C C . THR A 1 102 ? -3.380 11.079 1.368 1.00 84.06 102 THR A C 1
ATOM 826 O O . THR A 1 102 ? -3.839 11.241 0.234 1.00 84.06 102 THR A O 1
ATOM 829 N N . TYR A 1 103 ? -4.027 10.376 2.303 1.00 78.88 103 TYR A N 1
ATOM 830 C CA . TYR A 1 103 ? -5.206 9.563 2.003 1.00 78.88 103 TYR A CA 1
ATOM 831 C C . TYR A 1 103 ? -6.523 10.130 2.535 1.00 78.88 103 TYR A C 1
ATOM 833 O O . TYR A 1 103 ? -7.565 9.817 1.966 1.00 78.88 103 TYR A O 1
ATOM 841 N N . ASN A 1 104 ? -6.499 11.011 3.539 1.00 71.38 104 ASN A N 1
ATOM 842 C CA . ASN A 1 104 ? -7.709 11.596 4.121 1.00 71.38 104 ASN A CA 1
ATOM 843 C C . ASN A 1 104 ? -8.524 12.406 3.093 1.00 71.38 104 ASN A C 1
ATOM 845 O O . ASN A 1 104 ? -9.747 12.382 3.115 1.00 71.38 104 ASN A O 1
ATOM 849 N N . ARG A 1 105 ? -7.865 13.014 2.092 1.00 67.94 105 ARG A N 1
ATOM 850 C CA . ARG A 1 105 ? -8.533 13.656 0.939 1.00 67.94 105 ARG A CA 1
ATOM 851 C C . ARG A 1 105 ? -9.529 12.734 0.217 1.00 67.94 105 ARG A C 1
ATOM 853 O O . ARG A 1 105 ? -10.461 13.222 -0.413 1.00 67.94 105 ARG A O 1
ATOM 860 N N . TRP A 1 106 ? -9.294 11.426 0.235 1.00 65.62 106 TRP A N 1
ATOM 861 C CA . TRP A 1 106 ? -10.106 10.444 -0.485 1.00 65.62 106 TRP A CA 1
ATOM 862 C C . TRP A 1 106 ? -11.208 9.835 0.385 1.00 65.62 106 TRP A C 1
ATOM 864 O O . TRP A 1 106 ? -11.954 8.979 -0.089 1.00 65.62 106 TRP A O 1
ATOM 874 N N . ILE A 1 107 ? -11.323 10.272 1.641 1.00 69.12 107 ILE A N 1
ATOM 875 C CA . ILE A 1 107 ? -12.427 9.894 2.512 1.00 69.12 107 ILE A CA 1
ATOM 876 C C . ILE A 1 107 ? -13.638 10.748 2.132 1.00 69.12 107 ILE A C 1
ATOM 878 O O . ILE A 1 107 ? -13.764 11.908 2.515 1.00 69.12 107 ILE A O 1
ATOM 882 N N . SER A 1 108 ? -14.509 10.169 1.307 1.00 70.62 108 SER A N 1
ATOM 883 C CA . SER A 1 108 ? -15.769 10.782 0.896 1.00 70.62 108 SER A CA 1
ATOM 884 C C . SER A 1 108 ? -16.860 10.577 1.949 1.00 70.62 108 SER A C 1
ATOM 886 O O . SER A 1 108 ? -16.790 9.676 2.786 1.00 70.62 108 SER A O 1
ATOM 888 N N . GLN A 1 109 ? -17.922 11.378 1.874 1.00 71.62 109 GLN A N 1
ATOM 889 C CA . GLN A 1 109 ? -19.108 11.193 2.713 1.00 71.62 109 GLN A CA 1
ATOM 890 C C . GLN A 1 109 ? -19.724 9.792 2.546 1.00 71.62 109 GLN A C 1
ATOM 892 O O . GLN A 1 109 ? -20.121 9.169 3.527 1.00 71.62 109 GLN A O 1
ATOM 897 N N . GLU A 1 110 ? -19.721 9.247 1.328 1.00 72.38 110 GLU A N 1
ATOM 898 C CA . GLU A 1 110 ? -20.140 7.864 1.056 1.00 72.38 110 GLU A CA 1
ATOM 899 C C . GLU A 1 110 ? -19.299 6.829 1.810 1.00 72.38 110 GLU A C 1
ATOM 901 O O . GLU A 1 110 ? -19.789 5.763 2.186 1.00 72.38 110 GLU A O 1
ATOM 906 N N . LEU A 1 111 ? -18.012 7.120 1.999 1.00 75.50 111 LEU A N 1
ATOM 907 C CA . LEU A 1 111 ? -17.100 6.253 2.722 1.00 75.50 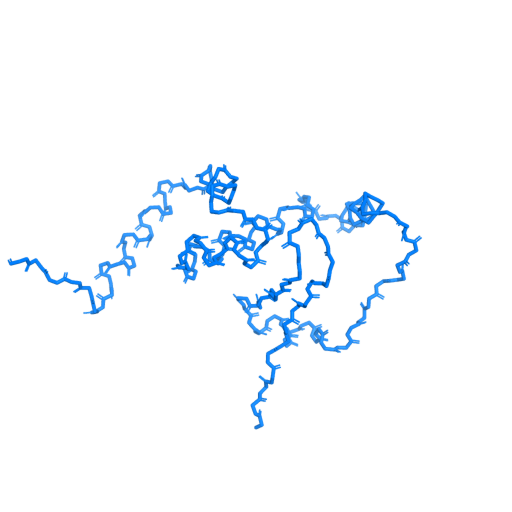111 LEU A CA 1
ATOM 908 C C . LEU A 1 111 ? -17.376 6.304 4.225 1.00 75.50 111 LEU A C 1
ATOM 910 O O . LEU A 1 111 ? -17.410 5.255 4.862 1.00 75.50 111 LEU A O 1
ATOM 914 N N . HIS A 1 112 ? -17.641 7.496 4.772 1.00 79.44 112 HIS A N 1
ATOM 915 C CA . HIS A 1 112 ? -18.109 7.647 6.152 1.00 79.44 112 HIS A CA 1
ATOM 916 C C . HIS A 1 112 ? -19.389 6.848 6.399 1.00 79.44 112 HIS A C 1
ATOM 918 O O . HIS A 1 112 ? -19.453 6.103 7.375 1.00 79.44 112 HIS A O 1
ATOM 924 N N . GLN A 1 113 ? -20.367 6.947 5.492 1.00 81.12 113 GLN A N 1
ATOM 925 C CA . GLN A 1 113 ? -21.627 6.218 5.618 1.00 81.12 113 GLN A CA 1
ATOM 926 C C . GLN A 1 113 ? -21.402 4.703 5.599 1.00 81.12 113 GLN A C 1
ATOM 928 O O . GLN A 1 113 ? -21.846 4.008 6.504 1.00 81.12 113 GLN A O 1
ATOM 933 N N . ARG A 1 114 ? -20.610 4.188 4.649 1.00 80.44 114 ARG A N 1
ATOM 934 C CA . ARG A 1 114 ? -20.278 2.754 4.590 1.00 80.44 114 ARG A CA 1
ATOM 935 C C . ARG A 1 114 ? -19.572 2.245 5.845 1.00 80.44 114 ARG A C 1
ATOM 937 O O . ARG A 1 114 ? -19.839 1.131 6.294 1.00 80.44 114 ARG A O 1
ATOM 944 N N . VAL A 1 115 ? -18.652 3.033 6.405 1.00 82.56 115 VAL A N 1
ATOM 945 C CA . VAL A 1 115 ? -17.980 2.675 7.661 1.00 82.56 115 VAL A CA 1
ATOM 946 C C . VAL A 1 115 ? -18.991 2.629 8.803 1.00 82.56 115 VAL A C 1
ATOM 948 O O . VAL A 1 115 ? -18.985 1.656 9.555 1.00 82.56 115 VAL A O 1
ATOM 951 N N . TYR A 1 116 ? -19.872 3.627 8.901 1.00 85.31 116 TYR A N 1
ATOM 952 C CA . TYR A 1 116 ? -20.928 3.687 9.909 1.00 85.31 116 TYR A CA 1
ATOM 953 C C . TYR A 1 116 ? -21.890 2.496 9.816 1.00 85.31 116 TYR A C 1
ATOM 955 O O . TYR A 1 116 ? -22.076 1.785 10.804 1.00 85.31 116 TYR A O 1
ATOM 963 N N . ASP A 1 117 ? -22.412 2.206 8.623 1.00 87.25 117 ASP A N 1
ATOM 964 C CA . ASP A 1 117 ? -23.313 1.075 8.378 1.00 87.25 117 ASP A CA 1
ATOM 965 C C . ASP A 1 117 ? -22.646 -0.247 8.778 1.00 87.25 117 ASP A C 1
ATOM 967 O O . ASP A 1 117 ? -23.233 -1.075 9.472 1.00 87.25 117 ASP A O 1
ATOM 971 N N . GLY A 1 118 ? -21.370 -0.419 8.420 1.00 84.81 118 GLY A N 1
ATOM 972 C CA . GLY A 1 118 ? -20.602 -1.602 8.792 1.00 84.81 118 GLY A CA 1
ATOM 973 C C . GLY A 1 118 ? -20.286 -1.709 10.290 1.00 84.81 118 GLY A C 1
ATOM 974 O O . GLY A 1 118 ? -19.970 -2.802 10.748 1.00 84.81 118 GLY A O 1
ATOM 975 N N . VAL A 1 119 ? -20.318 -0.610 11.051 1.00 86.25 119 VAL A N 1
ATOM 976 C CA . VAL A 1 119 ? -20.231 -0.641 12.523 1.00 86.25 119 VAL A CA 1
ATOM 977 C C . VAL A 1 119 ? -21.578 -1.030 13.125 1.00 86.25 119 VAL A C 1
ATOM 979 O O . VAL A 1 119 ? -21.606 -1.813 14.068 1.00 86.25 119 VAL A O 1
ATOM 982 N N . LEU A 1 120 ? -22.689 -0.529 12.577 1.00 89.38 120 LEU A N 1
ATOM 983 C CA . LEU A 1 120 ? -24.032 -0.899 13.035 1.00 89.38 120 LEU A CA 1
ATOM 984 C C . LEU A 1 120 ? -24.375 -2.367 12.760 1.00 89.38 120 LEU A C 1
ATOM 986 O O . LEU A 1 120 ? -25.104 -2.974 13.536 1.00 89.38 120 LEU A O 1
ATOM 990 N N . GLN A 1 121 ? -23.836 -2.939 11.684 1.00 89.00 121 GLN A N 1
ATOM 991 C CA . GLN A 1 121 ? -23.995 -4.356 11.345 1.00 89.00 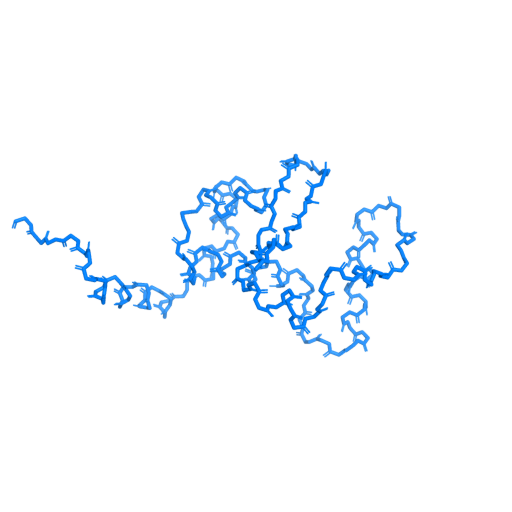121 GLN A CA 1
ATOM 992 C C . GLN A 1 121 ? -23.080 -5.286 12.158 1.00 89.00 121 GLN A C 1
ATOM 994 O O . GLN A 1 121 ? -23.259 -6.501 12.114 1.00 89.00 121 GLN A O 1
ATOM 999 N N . ASN A 1 122 ? -22.088 -4.747 12.875 1.00 86.31 122 ASN A N 1
ATOM 1000 C CA . ASN A 1 122 ? -21.191 -5.560 13.685 1.00 86.31 122 ASN A CA 1
ATOM 1001 C C . ASN A 1 122 ? -21.911 -6.030 14.958 1.00 86.31 122 ASN A C 1
ATOM 1003 O O . ASN A 1 122 ? -22.278 -5.206 15.795 1.00 86.31 122 ASN A O 1
ATOM 1007 N N . LEU A 1 123 ? -22.074 -7.346 15.114 1.00 85.44 123 LEU A N 1
ATOM 1008 C CA . LEU A 1 123 ? -22.731 -7.953 16.277 1.00 85.44 123 LEU A CA 1
ATOM 1009 C C . LEU A 1 123 ? -21.966 -7.708 17.587 1.00 85.44 123 LEU A C 1
ATOM 1011 O O . LEU A 1 123 ? -22.5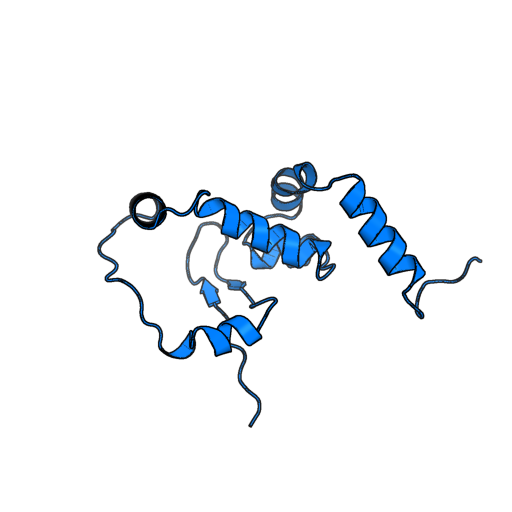89 -7.627 18.639 1.00 85.44 123 LEU A O 1
ATOM 1015 N N . ASP A 1 124 ? -20.649 -7.497 17.510 1.00 89.88 124 ASP A N 1
ATOM 1016 C CA . ASP A 1 124 ? -19.783 -7.217 18.664 1.00 89.88 124 ASP A CA 1
ATOM 1017 C C . ASP A 1 124 ? -19.657 -5.710 18.965 1.00 89.88 124 ASP A C 1
ATOM 1019 O O . ASP A 1 124 ? -18.756 -5.262 19.681 1.00 89.88 124 ASP A O 1
ATOM 1023 N N . ARG A 1 125 ? -20.530 -4.880 18.381 1.00 88.88 125 ARG A N 1
ATOM 1024 C CA . ARG A 1 125 ? -20.576 -3.438 18.643 1.00 88.88 125 ARG A CA 1
ATOM 1025 C C . ARG A 1 125 ? -20.826 -3.182 20.142 1.00 88.88 125 ARG A C 1
ATOM 1027 O O . ARG A 1 125 ? -21.762 -3.752 20.701 1.00 88.88 125 ARG A O 1
ATOM 1034 N N . PRO A 1 126 ? -20.087 -2.249 20.776 1.00 87.31 126 PRO A N 1
ATOM 1035 C CA . PRO A 1 126 ? -20.358 -1.844 22.152 1.00 87.31 126 PRO A CA 1
ATOM 1036 C C . PRO A 1 126 ? -21.802 -1.364 22.326 1.00 87.31 126 PRO A C 1
ATOM 1038 O O . PRO A 1 126 ? -22.308 -0.577 21.51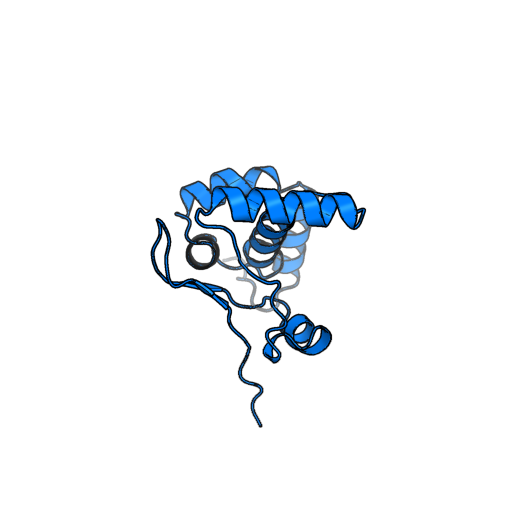7 1.00 87.31 126 PRO A O 1
ATOM 1041 N N . LEU A 1 127 ? -22.448 -1.825 23.395 1.00 86.62 127 LEU A N 1
ATOM 1042 C CA . LEU A 1 127 ? -23.775 -1.359 23.785 1.00 86.62 127 LEU A CA 1
ATOM 1043 C C . LEU A 1 127 ? -23.677 0.014 24.455 1.00 86.62 127 LEU A C 1
ATOM 1045 O O . LEU A 1 127 ? -22.623 0.396 24.970 1.00 86.62 127 LEU A O 1
ATOM 1049 N N . SER A 1 128 ? -24.771 0.776 24.405 1.00 86.19 128 SER A N 1
ATOM 1050 C CA . SER A 1 128 ? -24.859 2.014 25.180 1.00 86.19 128 SER A CA 1
ATOM 1051 C C . SER A 1 128 ? -24.689 1.707 26.676 1.00 86.19 128 SER A C 1
ATOM 1053 O O . SER A 1 128 ? -25.114 0.625 27.089 1.00 86.19 128 SER A O 1
ATOM 1055 N N . PRO A 1 129 ? -24.090 2.628 27.456 1.00 80.00 129 PRO A N 1
ATOM 1056 C CA . PRO A 1 129 ? -23.982 2.493 28.908 1.00 80.00 129 PRO A CA 1
ATOM 1057 C C . PRO A 1 129 ? -25.323 2.228 29.596 1.00 80.00 129 PRO A C 1
ATOM 1059 O O . PRO A 1 129 ? -26.355 2.717 29.075 1.00 80.00 129 PRO A O 1
#